Protein AF-A0A2E5HL66-F1 (afdb_monomer)

Foldseek 3Di:
DDFDQADLLQLLLLLLLLVQVVDVLSCVLCDVVPSQVLCCQAQVDGSVVSLVQQSNRTGPHNVVSLVVDDQPPPVSLVVQLVVPCPDPPHSLVSLLSSLSSCVNNVNLVSSVVSLVVSCVPPHQALSSLQSQLSSCSSVVNLVSSLVSLVSSLVHDDDDPVNVSSVSSNSSSD

Mean predicted aligned error: 6.33 Å

pLDDT: mean 82.35, std 14.13, range [46.78, 98.31]

Nearest PDB structures (foldseek):
  8ye5-assembly1_A  TM=8.217E-01  e=8.580E-03  Dehalobacter sp.
  8ye5-assembly1_B  TM=8.163E-01  e=1.044E-02  Dehalobacter sp.
  6i57-assembly1_A  TM=7.141E-01  e=6.433E-02  Homo sapiens
  6qdl-assembly1_A  TM=7.734E-01  e=3.256E-01  Caenorhabditis elegans
  3ieg-assembly2_B  TM=4.984E-01  e=1.280E-01  Mus musculus

Radius of gyration: 15.0 Å; Cα contacts (8 Å, |Δi|>4): 240; chains: 1; bounding box: 44×33×34 Å

Structure (mmCIF, N/CA/C/O backbone):
data_AF-A0A2E5HL66-F1
#
_entry.id   AF-A0A2E5HL66-F1
#
loop_
_atom_site.group_PDB
_atom_site.id
_atom_site.type_symbol
_atom_site.label_atom_id
_atom_site.label_alt_id
_atom_site.label_comp_id
_atom_site.label_asym_id
_atom_site.label_entity_id
_atom_site.label_seq_id
_atom_site.pdbx_PDB_ins_code
_atom_site.Cartn_x
_atom_site.Cartn_y
_atom_site.Cartn_z
_atom_site.occupancy
_atom_site.B_iso_or_equiv
_atom_site.auth_seq_id
_atom_site.auth_comp_id
_atom_site.auth_asym_id
_atom_site.auth_atom_id
_atom_site.pdbx_PDB_model_num
ATOM 1 N N . MET A 1 1 ? -27.077 -2.528 14.066 1.00 50.81 1 MET A N 1
ATOM 2 C CA . MET A 1 1 ? -25.629 -2.792 13.952 1.00 50.81 1 MET A CA 1
ATOM 3 C C . MET A 1 1 ? -25.050 -1.597 13.221 1.00 50.81 1 MET A C 1
ATOM 5 O O . MET A 1 1 ? -25.391 -1.421 12.056 1.00 50.81 1 MET A O 1
ATOM 9 N N . ASP A 1 2 ? -24.339 -0.716 13.926 1.00 55.78 2 ASP A N 1
ATOM 10 C CA . ASP A 1 2 ? -23.851 0.539 13.343 1.00 55.78 2 ASP A CA 1
ATOM 11 C C . ASP A 1 2 ? -22.871 0.258 12.206 1.00 55.78 2 ASP A C 1
ATOM 13 O O . ASP A 1 2 ? -21.962 -0.566 12.332 1.00 55.78 2 ASP A O 1
ATOM 17 N N . ARG A 1 3 ? -23.097 0.912 11.065 1.00 63.44 3 ARG A N 1
ATOM 18 C CA . ARG A 1 3 ? -22.192 0.852 9.919 1.00 63.44 3 ARG A CA 1
ATOM 19 C C . ARG A 1 3 ? -21.034 1.808 10.201 1.00 63.44 3 ARG A C 1
ATOM 21 O O . ARG A 1 3 ? -21.221 3.021 10.209 1.00 63.44 3 ARG A O 1
ATOM 28 N N . PHE A 1 4 ? -19.854 1.260 10.473 1.00 68.38 4 PHE A N 1
ATOM 29 C CA . PHE A 1 4 ? -18.635 2.037 10.689 1.00 68.38 4 PHE A CA 1
ATOM 30 C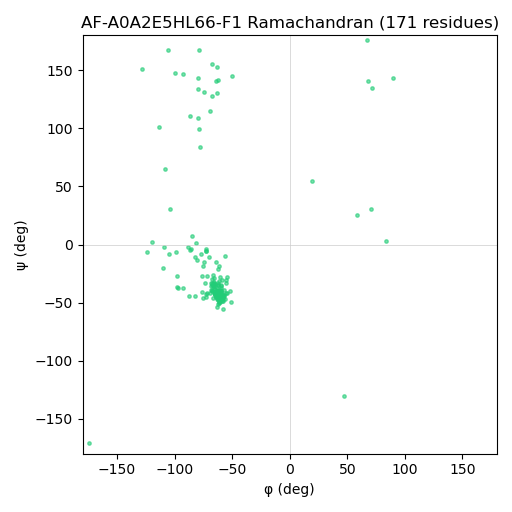 C . PHE A 1 4 ? -18.187 2.680 9.375 1.00 68.38 4 PHE A C 1
ATOM 32 O O . PHE A 1 4 ? -17.850 1.969 8.427 1.00 68.38 4 PHE A O 1
ATOM 39 N N . LYS A 1 5 ? -18.210 4.015 9.316 1.00 75.88 5 LYS A N 1
ATOM 40 C CA . LYS A 1 5 ? -17.732 4.768 8.154 1.00 75.88 5 LYS A CA 1
ATOM 41 C C . LYS A 1 5 ? -16.213 4.588 8.031 1.00 75.88 5 LYS A C 1
ATOM 43 O O . LYS A 1 5 ? -15.527 4.847 9.019 1.00 75.88 5 LYS A O 1
ATOM 48 N N . PRO A 1 6 ? -15.690 4.185 6.862 1.00 81.94 6 PRO A N 1
ATOM 49 C CA . PRO A 1 6 ? -14.262 3.958 6.695 1.00 81.94 6 PRO A CA 1
ATOM 50 C C . PRO A 1 6 ? -13.478 5.256 6.879 1.00 81.94 6 PRO A C 1
ATOM 52 O O . PRO A 1 6 ? -13.888 6.334 6.436 1.00 81.94 6 PRO A O 1
ATOM 55 N N . THR A 1 7 ? -12.327 5.145 7.530 1.00 88.38 7 THR A N 1
ATOM 56 C CA . THR A 1 7 ? -11.320 6.205 7.575 1.00 88.38 7 THR A CA 1
ATOM 57 C C . THR A 1 7 ? -10.510 6.229 6.277 1.00 88.38 7 THR A C 1
ATOM 59 O O . THR A 1 7 ? -10.535 5.280 5.493 1.00 88.38 7 THR A O 1
ATOM 62 N N . LEU A 1 8 ? -9.736 7.297 6.053 1.00 88.94 8 LEU A N 1
ATOM 63 C CA . LEU A 1 8 ? -8.808 7.349 4.918 1.00 88.94 8 LEU A CA 1
ATOM 64 C C . LEU A 1 8 ? -7.809 6.180 4.956 1.00 88.94 8 LEU A C 1
ATOM 66 O O . LEU A 1 8 ? -7.550 5.557 3.931 1.00 88.94 8 LEU A O 1
ATOM 70 N N . THR A 1 9 ? -7.331 5.834 6.154 1.00 91.19 9 THR A N 1
ATOM 71 C CA . THR A 1 9 ? -6.476 4.668 6.394 1.00 91.19 9 THR A CA 1
ATOM 72 C C . THR A 1 9 ? -7.131 3.373 5.924 1.00 91.19 9 THR A C 1
ATOM 74 O O . THR A 1 9 ? -6.477 2.572 5.261 1.00 91.19 9 THR A O 1
ATOM 77 N N . ASP A 1 10 ? -8.416 3.172 6.224 1.00 89.81 10 ASP A N 1
ATOM 78 C CA . ASP A 1 10 ? -9.154 1.966 5.834 1.00 89.81 10 ASP A CA 1
ATOM 79 C C . ASP A 1 10 ? -9.274 1.843 4.313 1.00 89.81 10 ASP A C 1
ATOM 81 O O . ASP A 1 10 ? -9.006 0.781 3.750 1.00 89.81 10 ASP A O 1
ATOM 85 N N . VAL A 1 11 ? -9.614 2.948 3.641 1.00 90.38 11 VAL A N 1
ATOM 86 C CA . VAL A 1 11 ? -9.715 2.994 2.175 1.00 90.38 11 VAL A CA 1
ATOM 87 C C . VAL A 1 11 ? -8.361 2.695 1.532 1.00 90.38 11 VAL A C 1
ATOM 89 O O . VAL A 1 11 ? -8.262 1.868 0.627 1.00 90.38 11 VAL A O 1
ATOM 92 N N . PHE A 1 12 ? -7.290 3.311 2.027 1.00 93.12 12 PHE A N 1
ATOM 93 C CA . PHE A 1 12 ? -5.948 3.105 1.488 1.00 93.12 12 PHE A CA 1
ATOM 94 C C . PHE A 1 12 ? -5.361 1.729 1.811 1.00 93.12 12 PHE A C 1
ATOM 96 O O . PHE A 1 12 ? -4.585 1.185 1.020 1.00 93.12 12 PHE A O 1
ATOM 103 N N . TYR A 1 13 ? -5.783 1.114 2.914 1.00 92.69 13 TYR A N 1
ATOM 104 C CA . TYR A 1 13 ? -5.483 -0.286 3.177 1.00 92.69 13 TYR A CA 1
ATOM 105 C C . TYR A 1 13 ? -6.186 -1.203 2.168 1.00 92.69 13 TYR A C 1
ATOM 107 O O . TYR A 1 13 ? -5.533 -2.058 1.575 1.00 92.69 13 TYR A O 1
ATOM 115 N N . ALA A 1 14 ? -7.475 -0.983 1.881 1.00 91.62 14 ALA A N 1
ATOM 116 C CA . ALA A 1 14 ? -8.200 -1.743 0.858 1.00 91.62 14 ALA A CA 1
ATOM 117 C C . ALA A 1 14 ? -7.552 -1.615 -0.536 1.00 91.62 14 ALA A C 1
ATOM 119 O O . ALA A 1 14 ? -7.367 -2.616 -1.230 1.00 91.62 14 ALA A O 1
ATOM 120 N N . LEU A 1 15 ? -7.134 -0.405 -0.920 1.00 92.62 15 LEU A N 1
ATOM 121 C CA . LEU A 1 15 ? -6.393 -0.164 -2.166 1.00 92.62 15 LEU A CA 1
ATOM 122 C C . LEU A 1 15 ? -5.038 -0.889 -2.188 1.00 92.62 15 LEU A C 1
ATOM 124 O O . LEU A 1 15 ? -4.630 -1.402 -3.228 1.00 92.62 15 LEU A O 1
ATOM 128 N N . THR A 1 16 ? -4.366 -1.000 -1.039 1.00 93.19 16 THR A N 1
ATOM 129 C CA . THR A 1 16 ? -3.128 -1.783 -0.913 1.00 93.19 16 THR A CA 1
ATOM 130 C C . THR A 1 16 ? -3.382 -3.274 -1.144 1.00 93.19 16 THR A C 1
ATOM 132 O O . THR A 1 16 ? -2.622 -3.906 -1.876 1.00 93.19 16 THR A O 1
ATOM 135 N N . LEU A 1 17 ? -4.467 -3.840 -0.596 1.00 91.12 17 LEU A N 1
ATOM 136 C CA . LEU A 1 17 ? -4.840 -5.240 -0.854 1.00 91.12 17 LEU A CA 1
ATOM 137 C C . LEU A 1 17 ? -5.068 -5.496 -2.351 1.00 91.12 17 LEU A C 1
ATOM 139 O O . LEU A 1 17 ? -4.605 -6.504 -2.886 1.00 91.12 17 LEU A O 1
ATOM 143 N N . GLN A 1 18 ? -5.740 -4.568 -3.038 1.00 90.62 18 GLN A N 1
ATOM 144 C CA . GLN A 1 18 ? -5.961 -4.654 -4.484 1.00 90.62 18 GLN A CA 1
ATOM 145 C C . GLN A 1 18 ? -4.654 -4.580 -5.273 1.00 90.62 18 GLN A C 1
ATOM 147 O O . GLN A 1 18 ? -4.464 -5.347 -6.215 1.00 90.62 18 GLN A O 1
ATOM 152 N N . GLU A 1 19 ? -3.749 -3.674 -4.897 1.00 92.12 19 GLU A N 1
ATOM 153 C CA . GLU A 1 19 ? -2.454 -3.533 -5.564 1.00 92.12 19 GLU A CA 1
ATOM 154 C C . GLU A 1 19 ? -1.606 -4.801 -5.416 1.00 92.12 19 GLU A C 1
ATOM 156 O O . GLU A 1 19 ? -0.994 -5.254 -6.382 1.00 92.12 19 GLU A O 1
ATOM 161 N N . ILE A 1 20 ? -1.621 -5.421 -4.236 1.00 89.19 20 ILE A N 1
ATOM 162 C CA . ILE A 1 20 ? -0.960 -6.706 -3.999 1.00 89.19 20 ILE A CA 1
ATOM 163 C C . ILE A 1 20 ? -1.580 -7.802 -4.874 1.00 89.19 20 ILE A C 1
ATOM 165 O O . ILE A 1 20 ? -0.855 -8.539 -5.542 1.00 89.19 20 ILE A O 1
ATOM 169 N N . ALA A 1 21 ? -2.911 -7.903 -4.914 1.00 87.75 21 ALA A N 1
ATOM 170 C CA . ALA A 1 21 ? -3.597 -8.924 -5.705 1.00 87.75 21 ALA A CA 1
ATOM 171 C C . ALA A 1 21 ? -3.430 -8.754 -7.219 1.00 87.75 21 ALA A C 1
ATOM 173 O O . ALA A 1 21 ? -3.478 -9.744 -7.949 1.00 87.75 21 ALA A O 1
ATOM 174 N N . ALA A 1 22 ? -3.195 -7.528 -7.691 1.00 87.19 22 ALA A N 1
ATOM 175 C CA . ALA A 1 22 ? -2.872 -7.240 -9.085 1.00 87.19 22 ALA A CA 1
ATOM 176 C C . ALA A 1 22 ? -1.448 -7.678 -9.482 1.00 87.19 22 ALA A C 1
ATOM 178 O O . ALA A 1 22 ? -1.080 -7.589 -10.654 1.00 87.19 22 ALA A O 1
ATOM 179 N N . GLN A 1 23 ? -0.634 -8.147 -8.530 1.00 83.44 23 GLN A N 1
ATOM 180 C CA . GLN A 1 23 ? 0.735 -8.594 -8.761 1.00 83.44 23 GLN A CA 1
ATOM 181 C C . GLN A 1 23 ? 0.850 -10.107 -8.511 1.00 83.44 23 GLN A C 1
ATOM 183 O O . GLN A 1 23 ? 1.004 -10.513 -7.359 1.00 83.44 23 GLN A O 1
ATOM 188 N N . PRO A 1 24 ? 0.873 -10.950 -9.566 1.00 71.88 24 PRO A N 1
ATOM 189 C CA . PRO A 1 24 ? 0.826 -12.412 -9.430 1.00 71.88 24 PRO A CA 1
ATOM 190 C C . PRO A 1 24 ? 1.864 -12.971 -8.449 1.00 71.88 24 PRO A C 1
ATOM 192 O O . PRO A 1 24 ? 1.516 -13.644 -7.488 1.00 71.88 24 PRO A O 1
ATOM 195 N N . GLY A 1 25 ? 3.127 -12.557 -8.593 1.00 74.62 25 GLY A N 1
ATOM 196 C CA . GLY A 1 25 ? 4.198 -13.009 -7.700 1.00 74.62 25 GLY A CA 1
ATOM 197 C C . GLY A 1 25 ? 4.174 -12.430 -6.279 1.00 74.62 25 GLY A C 1
ATOM 198 O O . GLY A 1 25 ? 5.049 -12.767 -5.505 1.00 74.62 25 GLY A O 1
ATOM 199 N N . LEU A 1 26 ? 3.272 -11.506 -5.930 1.00 77.00 26 LEU A N 1
ATOM 200 C CA . LEU A 1 26 ? 3.031 -11.123 -4.526 1.00 77.00 26 LEU A CA 1
ATOM 201 C C . LEU A 1 26 ? 1.834 -11.877 -3.946 1.00 77.00 26 LEU A C 1
ATOM 203 O O . LEU A 1 26 ? 1.848 -12.262 -2.781 1.00 77.00 26 LEU A O 1
ATOM 207 N N . ARG A 1 27 ? 0.807 -12.080 -4.772 1.0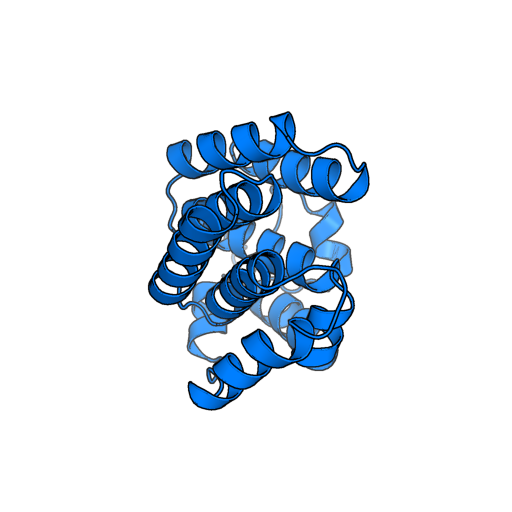0 74.75 27 ARG A N 1
ATOM 208 C CA . ARG A 1 27 ? -0.390 -12.840 -4.427 1.00 74.75 27 ARG A CA 1
ATOM 209 C C . ARG A 1 27 ? -0.057 -14.292 -4.065 1.00 74.75 27 ARG A C 1
ATOM 211 O O . ARG A 1 27 ? -0.543 -14.782 -3.053 1.00 74.75 27 ARG A O 1
ATOM 218 N N . GLU A 1 28 ? 0.813 -14.940 -4.838 1.00 71.19 28 GLU A N 1
ATOM 219 C CA . GLU A 1 28 ? 1.287 -16.305 -4.559 1.00 71.19 28 GLU A CA 1
ATOM 220 C C . GLU A 1 28 ? 2.067 -16.393 -3.237 1.00 71.19 28 GLU A C 1
ATOM 222 O O . GLU A 1 28 ? 1.824 -17.289 -2.434 1.00 71.19 28 GLU A O 1
ATOM 227 N N . GLU A 1 29 ? 2.950 -15.426 -2.983 1.00 70.56 29 GLU A N 1
ATOM 228 C CA . GLU A 1 29 ? 3.814 -15.370 -1.794 1.00 70.56 29 GLU A CA 1
ATOM 229 C C . GLU A 1 29 ? 3.044 -15.146 -0.493 1.00 70.56 29 GLU A C 1
ATOM 231 O O . GLU A 1 29 ? 3.361 -15.719 0.548 1.00 70.56 29 GLU A O 1
ATOM 236 N N . LEU A 1 30 ? 2.018 -14.297 -0.539 1.00 71.69 30 LEU A N 1
ATOM 237 C CA . LEU A 1 30 ? 1.141 -14.074 0.606 1.00 71.69 30 LEU A CA 1
ATOM 238 C C . LEU A 1 30 ? 0.085 -15.175 0.742 1.00 71.69 30 LEU A C 1
ATOM 240 O O . LEU A 1 30 ? -0.540 -15.270 1.792 1.00 71.69 30 LEU A O 1
ATOM 244 N N . GLY A 1 31 ? -0.091 -16.013 -0.283 1.00 62.12 31 GLY A N 1
ATOM 245 C CA . GLY A 1 31 ? -1.139 -17.016 -0.375 1.00 62.12 31 GLY A CA 1
ATOM 246 C C . GLY A 1 31 ? -2.522 -16.398 -0.606 1.00 62.12 31 GLY A C 1
ATOM 247 O O . GLY A 1 31 ? -2.947 -15.474 0.090 1.00 62.12 31 GLY A O 1
ATOM 248 N N . ASP A 1 32 ? -3.284 -16.975 -1.538 1.00 52.09 32 ASP A N 1
ATOM 249 C CA . ASP A 1 32 ? -4.663 -16.554 -1.846 1.00 52.09 32 ASP A CA 1
ATOM 250 C C . ASP A 1 32 ? -5.579 -16.530 -0.607 1.00 52.09 32 ASP A C 1
ATOM 252 O O . ASP A 1 32 ? -6.495 -15.717 -0.506 1.00 52.09 32 ASP A O 1
ATOM 256 N N . ASN A 1 33 ? -5.278 -17.367 0.388 1.00 51.91 33 ASN A N 1
ATOM 257 C CA . ASN A 1 33 ? -6.067 -17.504 1.610 1.00 51.91 33 ASN A CA 1
ATOM 258 C C . ASN A 1 33 ? -5.862 -16.373 2.636 1.00 51.91 33 ASN A C 1
ATOM 260 O O . ASN A 1 33 ? -6.613 -16.324 3.608 1.00 51.91 33 ASN A O 1
ATOM 264 N N . HIS A 1 34 ? -4.899 -15.459 2.445 1.00 74.12 34 HIS A N 1
ATOM 265 C CA . HIS A 1 34 ? -4.676 -14.338 3.367 1.00 74.12 34 HIS A CA 1
ATOM 266 C C . HIS A 1 34 ? -5.328 -13.026 2.914 1.00 74.12 34 HIS A C 1
ATOM 268 O O . HIS A 1 34 ? -5.839 -12.296 3.760 1.00 74.12 34 HIS A O 1
ATOM 274 N N . LEU A 1 35 ? -5.366 -12.712 1.614 1.00 83.81 35 LEU A N 1
ATOM 275 C CA . LEU A 1 35 ? -5.906 -11.424 1.150 1.00 83.81 35 LEU A CA 1
ATOM 276 C C . LEU A 1 35 ? -7.437 -11.379 1.212 1.00 83.81 35 LEU A C 1
ATOM 278 O O . LEU A 1 35 ? -7.991 -10.413 1.735 1.00 83.81 35 LEU A O 1
ATOM 282 N N . ASP A 1 36 ? -8.114 -12.432 0.743 1.00 85.69 36 ASP A N 1
ATOM 283 C CA . ASP A 1 36 ? -9.579 -12.524 0.812 1.00 85.69 36 ASP A CA 1
ATOM 284 C C . ASP A 1 36 ? -10.073 -12.673 2.261 1.00 85.69 36 ASP A C 1
ATOM 286 O O . ASP A 1 36 ? -11.092 -12.094 2.631 1.00 85.69 36 ASP A O 1
ATOM 290 N N . ASP A 1 37 ? -9.343 -13.393 3.126 1.00 87.25 37 ASP A N 1
ATOM 291 C CA . ASP A 1 37 ? -9.673 -13.465 4.559 1.00 87.25 37 ASP A CA 1
ATOM 292 C C . ASP A 1 37 ? -9.538 -12.102 5.243 1.00 87.25 37 ASP A C 1
ATOM 294 O O . ASP A 1 37 ? -10.440 -11.674 5.966 1.00 87.25 37 ASP A O 1
ATOM 298 N N . VAL A 1 38 ? -8.448 -11.379 4.974 1.00 88.69 38 VAL A N 1
ATOM 299 C CA . VAL A 1 38 ? -8.254 -10.027 5.506 1.00 88.69 38 VAL A CA 1
ATOM 300 C C . VAL A 1 38 ? -9.332 -9.081 4.989 1.00 88.69 38 VAL A C 1
ATOM 302 O O . VAL A 1 38 ? -9.906 -8.347 5.793 1.00 88.69 38 VAL A O 1
ATOM 305 N N . ALA A 1 39 ? -9.671 -9.126 3.697 1.00 89.06 39 ALA A N 1
ATOM 306 C CA . ALA A 1 39 ? -10.749 -8.321 3.128 1.00 89.06 39 ALA A CA 1
ATOM 307 C C . ALA A 1 39 ? -12.096 -8.617 3.813 1.00 89.06 39 ALA A C 1
ATOM 309 O O . ALA A 1 39 ? -12.758 -7.697 4.308 1.00 89.06 39 ALA A O 1
ATOM 310 N N . ARG A 1 40 ? -12.454 -9.900 3.966 1.00 89.50 40 ARG A N 1
ATOM 311 C CA . ARG A 1 40 ? -13.683 -10.324 4.654 1.00 89.50 40 ARG A CA 1
ATOM 312 C C . ARG A 1 40 ? -13.710 -9.898 6.115 1.00 89.50 40 ARG A C 1
ATOM 314 O O . ARG A 1 40 ? -14.740 -9.450 6.613 1.00 89.50 40 ARG A O 1
ATOM 321 N N . ARG A 1 41 ? -12.597 -10.015 6.834 1.00 89.12 41 ARG A N 1
ATOM 322 C CA . ARG A 1 41 ? -12.541 -9.643 8.253 1.00 89.12 41 ARG A CA 1
ATOM 323 C C . ARG A 1 41 ? -12.577 -8.129 8.434 1.00 89.12 41 ARG A C 1
ATOM 325 O O . ARG A 1 41 ? -13.319 -7.643 9.285 1.00 89.12 41 ARG A O 1
ATOM 332 N N . ALA A 1 42 ? -11.800 -7.386 7.649 1.00 86.62 42 ALA A N 1
ATOM 333 C CA . ALA A 1 42 ? -11.648 -5.939 7.809 1.00 86.62 42 ALA A CA 1
ATOM 334 C C . ALA A 1 42 ? -12.860 -5.181 7.273 1.00 86.62 42 ALA A C 1
ATOM 336 O O . ALA A 1 42 ? -13.340 -4.243 7.915 1.00 86.62 42 ALA A O 1
ATOM 337 N N . PHE A 1 43 ? -13.385 -5.628 6.134 1.00 87.44 43 PHE A N 1
ATOM 338 C CA . PHE A 1 43 ? -14.377 -4.908 5.345 1.00 87.44 43 PHE A CA 1
ATOM 339 C C . PHE A 1 43 ? -15.657 -5.709 5.096 1.00 87.44 43 PHE A C 1
ATOM 341 O O . PHE A 1 43 ? -16.615 -5.158 4.587 1.00 87.44 43 PHE A O 1
ATOM 348 N N . ARG A 1 44 ? -15.742 -6.991 5.472 1.00 87.50 44 ARG A N 1
ATOM 349 C CA . ARG A 1 44 ? -16.920 -7.843 5.182 1.00 87.50 44 ARG A CA 1
ATOM 350 C C . ARG A 1 44 ? -17.247 -7.968 3.693 1.00 87.50 44 ARG A C 1
ATOM 352 O O . ARG A 1 44 ? -18.389 -8.252 3.345 1.00 87.50 44 ARG A O 1
ATOM 359 N N . TYR A 1 45 ? -16.230 -7.795 2.861 1.00 86.31 45 TYR A N 1
ATOM 360 C CA . TYR A 1 45 ? -16.289 -7.942 1.416 1.00 86.31 45 TYR A CA 1
ATOM 361 C C . TYR A 1 45 ? -15.173 -8.871 0.962 1.00 86.31 45 TYR A C 1
ATOM 363 O O . TYR A 1 45 ? -14.111 -8.934 1.583 1.00 86.31 45 TYR A O 1
ATOM 371 N N . GLU A 1 46 ? -15.407 -9.565 -0.137 1.00 87.88 46 GLU A N 1
ATOM 372 C CA . GLU A 1 46 ? -14.360 -10.236 -0.891 1.00 87.88 46 GLU A CA 1
ATOM 373 C C . GLU A 1 46 ? -13.433 -9.208 -1.544 1.00 87.88 46 GLU A C 1
ATOM 375 O O . GLU A 1 46 ? -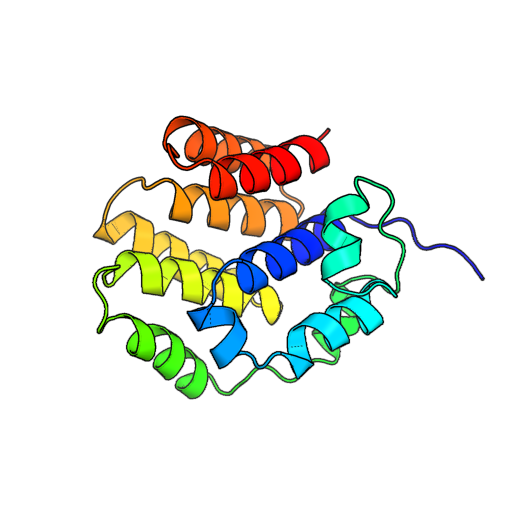13.829 -8.078 -1.853 1.00 87.88 46 GLU A O 1
ATOM 380 N N . LEU A 1 47 ? -12.189 -9.596 -1.826 1.00 85.75 47 LEU A N 1
ATOM 381 C CA . LEU A 1 47 ? -11.220 -8.671 -2.412 1.00 85.75 47 LEU A CA 1
ATOM 382 C C . LEU A 1 47 ? -11.678 -8.124 -3.768 1.00 85.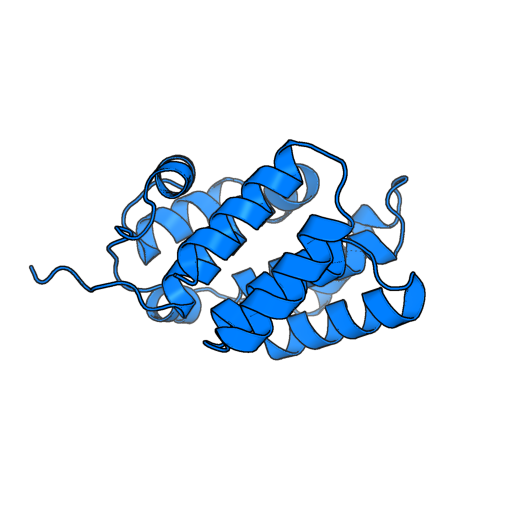75 47 LEU A C 1
ATOM 384 O O . LEU A 1 47 ? -11.474 -6.947 -4.064 1.00 85.75 47 LEU A O 1
ATOM 388 N N . HIS A 1 48 ? -12.329 -8.962 -4.580 1.00 83.81 48 HIS A N 1
ATOM 389 C CA . HIS A 1 48 ? -12.850 -8.551 -5.882 1.00 83.81 48 HIS A CA 1
ATOM 390 C C . HIS A 1 48 ? -13.977 -7.513 -5.765 1.00 83.81 48 HIS A C 1
ATOM 392 O O . HIS A 1 48 ? -14.106 -6.665 -6.649 1.00 83.81 48 HIS A O 1
ATOM 398 N N . GLU A 1 49 ? -14.746 -7.523 -4.672 1.00 83.62 49 GLU A N 1
ATOM 399 C CA . GLU A 1 49 ? -15.821 -6.560 -4.412 1.00 83.62 49 GLU A CA 1
ATOM 400 C C . GLU A 1 49 ? -15.260 -5.188 -4.023 1.00 83.62 49 GLU A C 1
ATOM 402 O O . GLU A 1 49 ? -15.806 -4.167 -4.440 1.00 83.62 49 GLU A O 1
ATOM 407 N N . LEU A 1 50 ? -14.115 -5.140 -3.325 1.00 81.31 50 LEU A N 1
ATOM 408 C CA . LEU A 1 50 ? -13.441 -3.881 -2.968 1.00 81.31 50 LEU A CA 1
ATOM 409 C C . LEU A 1 50 ? -13.144 -3.011 -4.197 1.00 81.31 50 LEU A C 1
ATOM 411 O O . LEU A 1 50 ? -13.142 -1.785 -4.096 1.00 81.31 50 LEU A O 1
ATOM 415 N N . SER A 1 51 ? -12.912 -3.625 -5.361 1.00 69.44 51 SER A N 1
ATOM 416 C CA . SER A 1 51 ? -12.618 -2.935 -6.628 1.00 69.44 51 SER A CA 1
ATOM 417 C C . SER A 1 51 ? -13.742 -2.000 -7.083 1.00 69.44 51 SER A C 1
ATOM 419 O O . SER A 1 51 ? -13.488 -1.026 -7.792 1.00 69.44 51 SER A O 1
ATOM 421 N N . TYR A 1 52 ? -14.977 -2.312 -6.688 1.00 67.12 52 TYR A N 1
ATOM 422 C CA . TYR A 1 52 ? -16.195 -1.642 -7.140 1.00 67.12 52 TYR A CA 1
ATOM 423 C C . TYR A 1 52 ? -16.791 -0.705 -6.086 1.00 67.12 52 TYR A C 1
ATOM 425 O O . TYR A 1 52 ? -17.728 0.030 -6.387 1.00 67.12 52 TYR A O 1
ATOM 433 N N . LEU A 1 53 ? -16.262 -0.722 -4.860 1.00 61.97 53 LEU A N 1
ATOM 434 C CA . LEU A 1 53 ? -16.943 -0.148 -3.699 1.00 61.97 53 LEU A CA 1
ATOM 435 C C . LEU A 1 53 ? -16.721 1.355 -3.470 1.00 61.97 53 LEU A C 1
ATOM 437 O O . LEU A 1 53 ? -17.375 1.911 -2.594 1.00 61.97 53 LEU A O 1
ATOM 441 N N . GLY A 1 54 ? -15.887 2.041 -4.260 1.00 62.34 54 GLY A N 1
ATOM 442 C CA . GLY A 1 54 ? -15.720 3.503 -4.164 1.00 62.34 54 GLY A CA 1
ATOM 443 C C . GLY A 1 54 ? -15.528 3.999 -2.717 1.00 62.34 54 GLY A C 1
ATOM 444 O O . GLY A 1 54 ? -14.728 3.437 -1.974 1.00 62.34 54 GLY A O 1
ATOM 445 N N . ASP A 1 55 ? -16.298 5.014 -2.307 1.00 56.69 55 ASP A N 1
ATOM 446 C CA . ASP A 1 55 ? -16.294 5.579 -0.942 1.00 56.69 55 ASP A CA 1
ATOM 447 C C . ASP A 1 55 ? -17.134 4.767 0.079 1.00 56.69 55 ASP A C 1
ATOM 449 O O . ASP A 1 55 ? -17.249 5.151 1.245 1.00 56.69 55 ASP A O 1
ATOM 453 N N . GLU A 1 56 ? -17.747 3.649 -0.329 1.00 63.81 56 GLU A N 1
ATOM 454 C CA . GLU A 1 56 ? -18.754 2.900 0.443 1.00 63.81 56 GLU A CA 1
ATOM 455 C C . GLU A 1 56 ? -18.220 1.601 1.080 1.00 63.81 56 GLU A C 1
ATOM 457 O O . GLU A 1 56 ? -18.952 0.628 1.284 1.00 63.81 56 GLU A O 1
ATOM 462 N N . VAL A 1 57 ? -16.936 1.566 1.435 1.00 66.94 57 VAL A N 1
ATOM 463 C CA . VAL A 1 57 ? -16.333 0.409 2.115 1.00 66.94 57 VAL A CA 1
ATOM 464 C C . VAL A 1 57 ? -16.691 0.417 3.608 1.00 66.94 57 VAL A C 1
ATOM 466 O O . VAL A 1 57 ? -16.074 1.107 4.405 1.00 66.94 57 VAL A O 1
ATOM 469 N N . TRP A 1 58 ? -17.682 -0.363 4.030 1.00 69.44 58 TRP A N 1
ATOM 470 C CA . TRP A 1 58 ? -18.069 -0.500 5.448 1.00 69.44 58 TRP A CA 1
ATOM 471 C C . TRP A 1 58 ? -17.347 -1.679 6.106 1.00 69.44 58 TRP A C 1
ATOM 473 O O . TRP A 1 58 ? -17.143 -2.681 5.444 1.00 69.44 58 TRP A O 1
ATOM 483 N N . GLY A 1 59 ? -17.001 -1.635 7.398 1.00 73.88 59 GLY A N 1
ATOM 484 C CA . GLY A 1 59 ? -16.252 -2.753 7.995 1.00 73.88 59 GLY A CA 1
ATOM 485 C C . GLY A 1 59 ? -16.013 -2.692 9.500 1.00 73.88 59 GLY A C 1
ATOM 486 O O . GLY A 1 59 ? -16.573 -1.853 10.192 1.00 73.88 59 GLY A O 1
ATOM 487 N N . LEU A 1 60 ? -15.179 -3.601 10.014 1.00 69.44 60 LEU A N 1
ATOM 488 C CA . LEU A 1 60 ? -14.598 -3.486 11.361 1.00 69.44 60 LEU A CA 1
ATOM 489 C C . LEU A 1 60 ? -13.484 -2.422 11.413 1.00 69.44 60 LEU A C 1
ATOM 491 O O . LEU A 1 60 ? -13.091 -2.010 12.503 1.00 69.44 60 LEU A O 1
ATOM 495 N N . GLY A 1 61 ? -12.992 -1.997 10.244 1.00 79.19 61 GLY A N 1
ATOM 496 C CA . GLY A 1 61 ? -11.813 -1.151 10.092 1.00 79.19 61 GLY A CA 1
ATOM 497 C C . GLY A 1 61 ? -10.542 -1.994 9.967 1.00 79.19 61 GLY A C 1
ATOM 498 O O . GLY A 1 61 ? -10.391 -3.036 10.612 1.00 79.19 61 GLY A O 1
ATOM 499 N N . ALA A 1 62 ? -9.615 -1.541 9.128 1.00 80.25 62 ALA A N 1
ATOM 500 C CA . ALA A 1 62 ? -8.357 -2.213 8.832 1.00 80.25 62 ALA A CA 1
ATOM 501 C C . ALA A 1 62 ? -7.501 -2.389 10.092 1.00 80.25 62 ALA A C 1
ATOM 503 O O . ALA A 1 62 ? -7.004 -3.483 10.350 1.00 80.25 62 ALA A O 1
ATOM 504 N N . GLN A 1 63 ? -7.387 -1.351 10.928 1.00 82.62 63 GLN A N 1
ATOM 505 C CA . GLN A 1 63 ? -6.519 -1.387 12.113 1.00 82.62 63 GLN A CA 1
ATOM 506 C C . GLN A 1 63 ? -6.883 -2.502 13.100 1.00 82.62 63 GLN A C 1
ATOM 508 O O . GLN A 1 63 ? -5.996 -3.170 13.632 1.00 82.62 63 GLN A O 1
ATOM 513 N N . GLY A 1 64 ? -8.181 -2.738 13.319 1.00 81.88 64 GLY A N 1
ATOM 514 C CA . GLY A 1 64 ? -8.648 -3.775 14.239 1.00 81.88 64 GLY A CA 1
ATOM 515 C C . GLY A 1 64 ? -8.302 -5.189 13.772 1.00 81.88 64 GLY A C 1
ATOM 516 O O . GLY A 1 64 ? -8.051 -6.062 14.602 1.00 81.88 64 GLY A O 1
ATOM 517 N N . VAL A 1 65 ? -8.260 -5.413 12.456 1.00 84.44 65 VAL A N 1
ATOM 518 C CA . VAL A 1 65 ? -7.880 -6.702 11.864 1.00 84.44 65 VAL A CA 1
ATOM 519 C C . VAL A 1 65 ? -6.371 -6.858 11.796 1.00 84.44 65 VAL A C 1
ATOM 521 O O . VAL A 1 65 ? -5.873 -7.899 12.210 1.00 84.44 65 VAL A O 1
ATOM 524 N N . ILE A 1 66 ? -5.646 -5.822 11.370 1.00 81.31 66 ILE A N 1
ATOM 525 C CA . ILE A 1 66 ? -4.178 -5.807 11.332 1.00 81.31 66 ILE A CA 1
ATOM 526 C C . ILE A 1 66 ? -3.589 -6.133 12.709 1.00 81.31 66 ILE A C 1
ATOM 528 O O . ILE A 1 66 ? -2.672 -6.939 12.800 1.00 81.31 66 ILE A O 1
ATOM 532 N N . ALA A 1 67 ? -4.152 -5.594 13.795 1.00 81.38 67 ALA A N 1
ATOM 533 C CA . ALA A 1 67 ? -3.693 -5.892 15.156 1.00 81.38 67 ALA A CA 1
ATOM 534 C C . ALA A 1 67 ? -3.822 -7.378 15.559 1.00 81.38 67 ALA A C 1
ATOM 536 O O . ALA A 1 67 ? -3.203 -7.812 16.528 1.00 81.38 67 ALA A O 1
ATOM 537 N N . GLN A 1 68 ? -4.639 -8.154 14.841 1.00 81.00 68 GLN A N 1
ATOM 538 C CA . GLN A 1 68 ? -4.831 -9.593 15.048 1.00 81.00 68 GLN A CA 1
ATOM 539 C C . GLN A 1 68 ? -4.015 -10.442 14.067 1.00 81.00 68 GLN A C 1
ATOM 541 O O . GLN A 1 68 ? -4.029 -11.671 14.162 1.00 81.00 68 GLN A O 1
ATOM 546 N N . LEU A 1 69 ? -3.362 -9.812 13.092 1.00 79.12 69 LEU A N 1
ATOM 547 C CA . LEU A 1 69 ? -2.467 -10.479 12.165 1.00 79.12 69 LEU A CA 1
ATOM 548 C C . LEU A 1 69 ? -1.115 -10.704 12.851 1.00 79.12 69 LEU A C 1
ATOM 550 O O . LEU A 1 69 ? -0.572 -9.806 13.490 1.00 79.12 69 LEU A O 1
ATOM 554 N N . ALA A 1 70 ? -0.568 -11.912 12.724 1.00 69.75 70 ALA A N 1
ATOM 555 C CA . ALA A 1 70 ? 0.794 -12.196 13.157 1.00 69.75 70 ALA A CA 1
ATOM 556 C C . ALA A 1 70 ? 1.747 -11.836 12.008 1.00 69.75 70 ALA A C 1
ATOM 558 O O . ALA A 1 70 ? 1.712 -12.533 10.990 1.00 69.75 70 ALA A O 1
ATOM 559 N N . PRO A 1 71 ? 2.572 -10.778 12.125 1.00 66.56 71 PRO A N 1
ATOM 560 C CA . PRO A 1 71 ? 3.531 -10.464 11.081 1.00 66.56 71 PRO A CA 1
ATOM 561 C C . PRO A 1 71 ? 4.525 -11.625 10.941 1.00 66.56 71 PRO A C 1
ATOM 563 O O . PRO A 1 71 ? 4.922 -12.229 11.946 1.00 66.56 71 PRO A O 1
ATOM 566 N N . PRO A 1 72 ? 4.938 -11.968 9.713 1.00 65.50 72 PRO A N 1
ATOM 567 C CA . PRO A 1 72 ? 5.939 -12.991 9.499 1.00 65.50 72 PRO A CA 1
ATOM 568 C C . PRO A 1 72 ? 7.269 -12.549 10.132 1.00 65.50 72 PRO A C 1
ATOM 570 O O . PRO A 1 72 ? 7.538 -11.347 10.233 1.00 65.50 72 PRO A O 1
ATOM 573 N N . PRO A 1 73 ? 8.125 -13.499 10.547 1.00 65.56 73 PRO A N 1
ATOM 574 C CA . PRO A 1 73 ? 9.463 -13.187 11.033 1.00 65.56 73 PRO A CA 1
ATOM 575 C C . PRO A 1 73 ? 10.214 -12.274 10.056 1.00 65.56 73 PRO A C 1
ATOM 577 O O . PRO A 1 73 ? 10.079 -12.410 8.839 1.00 65.56 73 PRO A O 1
ATOM 580 N N . GLU A 1 74 ? 11.048 -11.368 10.572 1.00 62.72 74 GLU A N 1
ATOM 581 C CA . GLU A 1 74 ? 11.773 -10.393 9.742 1.00 62.72 74 GLU A CA 1
ATOM 582 C C . GLU A 1 74 ? 12.605 -11.054 8.627 1.00 62.72 74 GLU A C 1
ATOM 584 O O . GLU A 1 74 ? 12.713 -10.517 7.520 1.00 62.72 74 GLU A O 1
ATOM 589 N N . ASP A 1 75 ? 13.140 -12.244 8.896 1.00 60.91 75 ASP A N 1
ATOM 590 C CA . ASP A 1 75 ? 13.907 -13.025 7.929 1.00 60.91 75 ASP A CA 1
ATOM 591 C C . ASP A 1 75 ? 13.039 -13.559 6.778 1.00 60.91 75 ASP A C 1
ATOM 593 O O . ASP A 1 75 ? 13.482 -13.559 5.632 1.00 60.91 75 ASP A O 1
ATOM 597 N N . SER A 1 76 ? 11.769 -13.891 7.026 1.00 58.81 76 SER A N 1
ATOM 598 C CA . SER A 1 76 ? 10.830 -14.329 5.984 1.00 58.81 76 SER A CA 1
ATOM 599 C C . SER A 1 76 ? 10.513 -13.209 4.982 1.00 58.81 76 SER A C 1
ATOM 601 O O . SER A 1 76 ? 10.369 -13.462 3.790 1.00 58.81 76 SER A O 1
ATOM 603 N N . LEU A 1 77 ? 10.482 -11.946 5.425 1.00 56.66 77 LEU A N 1
ATOM 604 C CA . LEU A 1 77 ? 10.296 -10.785 4.539 1.00 56.66 77 LEU A CA 1
ATOM 605 C C . LEU A 1 77 ? 11.575 -10.429 3.752 1.00 56.66 77 LEU A C 1
ATOM 607 O O . LEU A 1 77 ? 11.506 -9.881 2.643 1.00 56.66 77 LEU A O 1
ATOM 611 N N . ARG A 1 78 ? 12.760 -10.756 4.293 1.00 54.47 78 ARG A N 1
ATOM 612 C CA . ARG A 1 78 ? 14.026 -10.704 3.537 1.00 54.47 78 ARG A CA 1
ATOM 613 C C . ARG A 1 78 ? 14.049 -11.732 2.408 1.00 54.47 78 ARG A C 1
ATOM 615 O O . ARG A 1 78 ? 14.578 -11.430 1.341 1.00 54.47 78 ARG A O 1
ATOM 622 N N . GLU A 1 79 ? 13.450 -12.899 2.614 1.00 54.03 79 GLU A N 1
ATOM 623 C CA . GLU A 1 79 ? 13.221 -13.886 1.558 1.00 54.03 79 GLU A CA 1
ATOM 624 C C . GLU A 1 79 ? 12.337 -13.295 0.441 1.00 54.03 79 GLU A C 1
ATOM 626 O O . GLU A 1 79 ? 12.756 -13.280 -0.712 1.00 54.03 79 GLU A O 1
ATOM 631 N N . LEU A 1 80 ? 11.199 -12.663 0.765 1.00 55.19 80 LEU A N 1
ATOM 632 C CA . LEU A 1 80 ? 10.293 -12.044 -0.229 1.00 55.19 80 LEU A CA 1
ATOM 633 C C . LEU A 1 80 ? 10.951 -10.945 -1.081 1.00 55.19 80 LEU A C 1
ATOM 635 O O . LEU A 1 80 ? 10.664 -10.789 -2.268 1.00 55.19 80 LEU A O 1
ATOM 639 N N . SER A 1 81 ? 11.869 -10.182 -0.485 1.00 50.66 81 SER A N 1
ATOM 640 C CA . SER A 1 81 ? 12.658 -9.170 -1.202 1.00 50.66 81 SER A CA 1
ATOM 641 C C . SER A 1 81 ? 13.775 -9.773 -2.068 1.00 50.66 81 SER A C 1
ATOM 643 O O . SER A 1 81 ? 14.243 -9.115 -2.998 1.00 50.66 81 SER A O 1
ATOM 645 N N . ARG A 1 82 ? 14.170 -11.029 -1.824 1.00 52.78 82 ARG A N 1
ATOM 646 C CA . ARG A 1 82 ? 15.147 -11.786 -2.627 1.00 52.78 82 ARG A CA 1
ATOM 647 C C . ARG A 1 82 ? 14.497 -12.621 -3.726 1.00 52.78 82 ARG A C 1
ATOM 649 O O . ARG A 1 82 ? 15.048 -12.674 -4.824 1.00 52.78 82 ARG A O 1
ATOM 656 N N . ILE A 1 83 ? 13.332 -13.218 -3.471 1.00 50.09 83 ILE A N 1
ATOM 657 C CA . ILE A 1 83 ? 12.690 -14.192 -4.370 1.00 50.09 83 ILE A CA 1
ATOM 658 C C . ILE A 1 83 ? 12.326 -13.576 -5.739 1.00 50.09 83 ILE A C 1
ATOM 660 O O . ILE A 1 83 ? 12.299 -14.279 -6.745 1.00 50.09 83 ILE A O 1
ATOM 664 N N . ARG A 1 84 ? 12.200 -12.243 -5.848 1.00 50.22 84 ARG A N 1
ATOM 665 C CA . ARG A 1 84 ? 11.903 -11.554 -7.122 1.00 50.22 84 ARG A CA 1
ATOM 666 C C . ARG A 1 84 ? 13.052 -10.747 -7.736 1.00 50.22 84 ARG A C 1
ATOM 668 O O . ARG A 1 84 ? 12.904 -10.237 -8.844 1.00 50.22 84 ARG A O 1
ATOM 675 N N . ALA A 1 85 ? 14.209 -10.677 -7.073 1.00 48.47 85 ALA A N 1
ATOM 676 C CA . ALA A 1 85 ? 15.423 -10.090 -7.652 1.00 48.47 85 ALA A CA 1
ATOM 677 C C . ALA A 1 85 ? 16.020 -10.955 -8.787 1.00 48.47 85 ALA A C 1
ATOM 679 O O . ALA A 1 85 ? 16.902 -10.495 -9.505 1.00 48.47 85 ALA A O 1
ATOM 680 N N . ALA A 1 86 ? 15.525 -12.188 -8.961 1.00 46.78 86 ALA A N 1
ATOM 681 C CA . ALA A 1 86 ? 15.937 -13.127 -10.005 1.00 46.78 86 ALA A CA 1
ATOM 682 C C . ALA A 1 86 ? 15.184 -12.969 -11.349 1.00 46.78 86 ALA A C 1
ATOM 684 O O . ALA A 1 86 ? 15.519 -13.652 -12.314 1.00 46.78 86 ALA A O 1
ATOM 685 N N . GLY A 1 87 ? 14.176 -12.088 -11.429 1.00 51.28 87 GLY A N 1
ATOM 686 C CA . GLY A 1 87 ? 13.4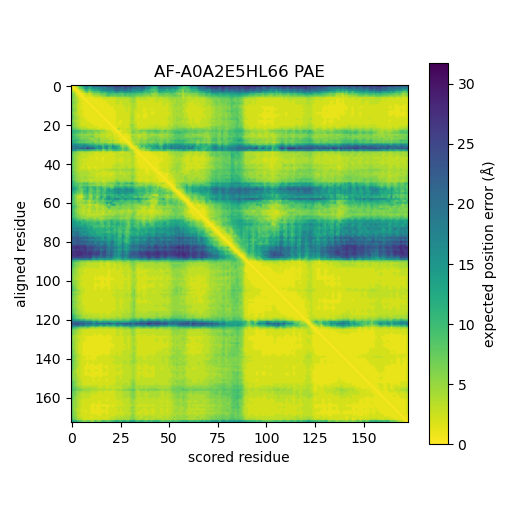27 -11.785 -12.657 1.00 51.28 87 GLY A CA 1
ATOM 687 C C . GLY A 1 87 ? 13.784 -10.421 -13.261 1.00 51.28 87 GLY A C 1
ATOM 688 O O . GLY A 1 87 ? 14.395 -9.580 -12.603 1.00 51.28 87 GLY A O 1
ATOM 689 N N . ALA A 1 88 ? 13.351 -10.178 -14.503 1.00 48.75 88 ALA A N 1
ATOM 690 C CA . ALA A 1 88 ? 13.661 -8.982 -15.303 1.00 48.75 88 ALA A CA 1
ATOM 691 C C . ALA A 1 88 ? 13.289 -7.617 -14.662 1.00 48.75 88 ALA A C 1
ATOM 693 O O . ALA A 1 88 ? 13.724 -6.581 -15.156 1.00 48.75 88 ALA A O 1
ATOM 694 N N . ASP A 1 89 ? 12.541 -7.604 -13.552 1.00 57.66 89 ASP A N 1
ATOM 695 C CA . ASP A 1 89 ? 12.057 -6.393 -12.870 1.00 57.66 89 ASP A CA 1
ATOM 696 C C . ASP A 1 89 ? 13.083 -5.734 -11.916 1.00 57.66 89 ASP A C 1
ATOM 698 O O . ASP A 1 89 ? 12.866 -4.617 -11.436 1.00 57.66 89 ASP A O 1
ATOM 702 N N . GLY A 1 90 ? 14.205 -6.404 -11.624 1.00 74.06 90 GLY A N 1
ATOM 703 C CA . GLY A 1 90 ? 15.332 -5.848 -10.867 1.00 74.06 90 GLY A CA 1
ATOM 704 C C . GLY A 1 90 ? 15.076 -5.525 -9.380 1.00 74.06 90 GLY A C 1
ATOM 705 O O . GLY A 1 90 ? 13.975 -5.631 -8.837 1.00 74.06 90 GLY A O 1
ATOM 706 N N . TYR A 1 91 ? 16.143 -5.102 -8.694 1.00 77.75 91 TYR A N 1
ATOM 707 C CA . TYR A 1 91 ? 16.164 -4.768 -7.259 1.00 77.75 91 TYR A CA 1
ATOM 708 C C . TYR A 1 91 ? 15.170 -3.652 -6.866 1.00 77.75 91 TYR A C 1
ATOM 710 O O . TYR A 1 91 ? 14.613 -3.664 -5.770 1.00 77.75 91 TYR A O 1
ATOM 718 N N . TYR A 1 92 ? 14.881 -2.721 -7.781 1.00 83.88 92 TYR A N 1
ATOM 719 C CA . TYR A 1 92 ? 13.912 -1.637 -7.587 1.00 83.88 92 TYR A CA 1
ATOM 720 C C . TYR A 1 92 ? 12.482 -2.140 -7.351 1.00 83.88 92 TYR A C 1
ATOM 722 O O . TYR A 1 92 ? 11.837 -1.756 -6.371 1.00 83.88 92 TYR A O 1
ATOM 730 N N . ALA A 1 93 ? 11.984 -3.018 -8.225 1.00 82.62 93 ALA A N 1
ATOM 731 C CA . ALA A 1 93 ? 10.625 -3.528 -8.110 1.00 82.62 93 ALA A CA 1
ATOM 732 C C . ALA A 1 93 ? 10.471 -4.417 -6.871 1.00 82.62 93 ALA A C 1
ATOM 734 O O . ALA A 1 93 ? 9.423 -4.404 -6.230 1.00 82.62 93 ALA A O 1
ATOM 735 N N . ALA A 1 94 ? 11.525 -5.151 -6.497 1.00 81.44 94 ALA A N 1
ATOM 736 C CA . ALA A 1 94 ? 11.553 -5.925 -5.260 1.00 81.44 94 ALA A CA 1
ATOM 737 C C . ALA A 1 94 ? 11.396 -5.035 -4.014 1.00 81.44 94 ALA A C 1
ATOM 739 O O . ALA A 1 94 ? 10.620 -5.368 -3.118 1.00 81.44 94 ALA A O 1
ATOM 740 N N . LEU A 1 95 ? 12.056 -3.872 -3.973 1.00 86.12 95 LEU A N 1
ATOM 741 C CA . LEU A 1 95 ? 11.900 -2.911 -2.877 1.00 86.12 95 LEU A CA 1
ATOM 742 C C . LEU A 1 95 ? 10.482 -2.321 -2.818 1.00 86.12 95 LEU A C 1
ATOM 744 O O . LEU A 1 95 ? 9.895 -2.271 -1.739 1.00 86.12 95 LEU A O 1
ATOM 748 N N . CYS A 1 96 ? 9.897 -1.944 -3.960 1.00 89.44 96 CYS A N 1
ATOM 749 C CA . CYS A 1 96 ? 8.521 -1.428 -4.008 1.00 89.44 96 CYS A CA 1
ATOM 750 C C . CYS A 1 96 ? 7.502 -2.482 -3.540 1.00 89.44 96 CYS A C 1
ATOM 752 O O . CYS A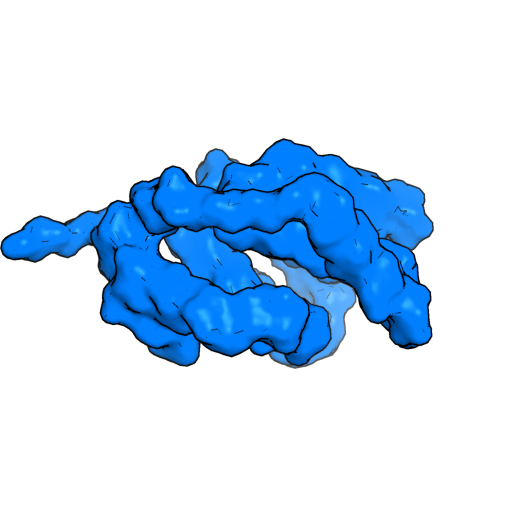 1 96 ? 6.618 -2.196 -2.737 1.00 89.44 96 CYS A O 1
ATOM 754 N N . ARG A 1 97 ? 7.672 -3.734 -3.971 1.00 88.31 97 ARG A N 1
ATOM 755 C CA . ARG A 1 97 ? 6.842 -4.871 -3.543 1.00 88.31 97 ARG A CA 1
ATOM 756 C C . ARG A 1 97 ? 6.981 -5.173 -2.058 1.00 88.31 97 ARG A C 1
ATOM 758 O O . ARG A 1 97 ? 5.981 -5.386 -1.382 1.00 88.31 97 ARG A O 1
ATOM 765 N N . SER A 1 98 ? 8.206 -5.130 -1.536 1.00 86.31 98 SER A N 1
ATOM 766 C CA . SER A 1 98 ? 8.461 -5.277 -0.102 1.00 86.31 98 SER A CA 1
ATOM 767 C C . SER A 1 98 ? 7.747 -4.194 0.711 1.00 86.31 98 SER A C 1
ATOM 769 O O . SER A 1 98 ? 7.236 -4.492 1.789 1.00 86.31 98 SER A O 1
ATOM 771 N N . ALA A 1 99 ? 7.646 -2.966 0.195 1.00 91.12 99 ALA A N 1
ATOM 772 C CA . ALA A 1 99 ? 6.890 -1.908 0.856 1.00 91.12 99 ALA A CA 1
ATOM 773 C C . ALA A 1 99 ? 5.393 -2.235 0.971 1.00 91.12 99 ALA A C 1
ATOM 775 O O . ALA A 1 99 ? 4.825 -2.070 2.047 1.00 91.12 99 ALA A O 1
ATOM 776 N N . LEU A 1 100 ? 4.774 -2.759 -0.093 1.00 91.38 100 LEU A N 1
ATOM 777 C CA . LEU A 1 100 ? 3.368 -3.185 -0.069 1.00 91.38 100 LEU A CA 1
ATOM 778 C C . LEU A 1 100 ? 3.125 -4.300 0.956 1.00 91.38 100 LEU A C 1
ATOM 780 O O . LEU A 1 100 ? 2.141 -4.259 1.687 1.00 91.38 100 LEU A O 1
ATOM 784 N N . VAL A 1 101 ? 4.047 -5.261 1.064 1.00 88.38 101 VAL A N 1
ATOM 785 C CA . VAL A 1 101 ? 3.960 -6.322 2.080 1.00 88.38 101 VAL A CA 1
ATOM 786 C C . VAL A 1 101 ? 4.069 -5.749 3.496 1.00 88.38 101 VAL A C 1
ATOM 788 O O . VAL A 1 101 ? 3.303 -6.131 4.374 1.00 88.38 101 VAL A O 1
ATOM 791 N N . HIS A 1 102 ? 4.974 -4.799 3.736 1.00 88.38 102 HIS A N 1
ATOM 792 C CA . HIS A 1 102 ? 5.048 -4.130 5.036 1.00 88.38 102 HIS A CA 1
ATOM 793 C C . HIS A 1 102 ? 3.766 -3.341 5.350 1.00 88.38 102 HIS A C 1
ATOM 795 O O . HIS A 1 102 ? 3.307 -3.364 6.488 1.00 88.38 102 HIS A O 1
ATOM 801 N N . LEU A 1 103 ? 3.136 -2.702 4.358 1.00 90.69 103 LEU A N 1
ATOM 802 C CA . LEU A 1 103 ? 1.826 -2.068 4.545 1.00 90.69 103 LEU A CA 1
ATOM 803 C C . LEU A 1 103 ? 0.730 -3.078 4.889 1.00 90.69 103 LEU A C 1
ATOM 805 O O . LEU A 1 103 ? -0.070 -2.811 5.783 1.00 90.69 103 LEU A O 1
ATOM 809 N N . PHE A 1 104 ? 0.715 -4.242 4.233 1.00 89.19 104 PHE A N 1
ATOM 810 C CA . PHE A 1 104 ? -0.235 -5.318 4.525 1.00 89.19 104 PHE A CA 1
ATOM 811 C C . PHE A 1 104 ? -0.204 -5.731 6.005 1.00 89.19 104 PHE A C 1
ATOM 813 O O . PHE A 1 104 ? -1.260 -5.878 6.622 1.00 89.19 104 PHE A O 1
ATOM 820 N N . TRP A 1 105 ? 0.992 -5.829 6.591 1.00 87.81 105 TRP A N 1
ATOM 821 C CA . TRP A 1 105 ? 1.193 -6.156 8.008 1.00 87.81 105 TRP A CA 1
ATOM 822 C C . TRP A 1 105 ? 1.117 -4.947 8.954 1.00 87.81 105 TRP A C 1
ATOM 824 O O . TRP A 1 105 ? 1.393 -5.082 10.144 1.00 87.81 105 TRP A O 1
ATOM 834 N N . GLY A 1 106 ? 0.745 -3.762 8.461 1.00 88.94 106 GLY A N 1
ATOM 835 C CA . GLY A 1 106 ? 0.623 -2.563 9.289 1.00 88.94 106 GLY A CA 1
ATOM 836 C C . GLY A 1 106 ? 1.953 -1.990 9.773 1.00 88.94 106 GLY A C 1
ATOM 837 O O . GLY A 1 106 ? 2.002 -1.374 10.836 1.00 88.94 106 GLY A O 1
ATOM 838 N N . GLU A 1 107 ? 3.027 -2.157 9.001 1.00 90.00 107 GLU A N 1
ATOM 839 C CA . GLU A 1 107 ? 4.385 -1.711 9.321 1.00 90.00 107 GLU A CA 1
ATOM 840 C C . GLU A 1 107 ? 4.816 -0.501 8.453 1.00 90.00 107 GLU A C 1
ATOM 842 O O . GLU A 1 107 ? 5.761 -0.599 7.659 1.00 90.00 107 GLU A O 1
ATOM 847 N N . PRO A 1 108 ? 4.169 0.678 8.578 1.00 92.38 108 PRO A N 1
ATOM 848 C CA . PRO A 1 108 ? 4.375 1.802 7.660 1.00 92.38 108 PRO A CA 1
ATOM 849 C C . PRO A 1 108 ? 5.811 2.344 7.672 1.00 92.38 108 PRO A C 1
ATOM 851 O O . PRO A 1 108 ? 6.327 2.721 6.626 1.00 92.38 108 PRO A O 1
ATOM 854 N N . LEU A 1 109 ? 6.498 2.312 8.820 1.00 92.62 109 LEU A N 1
ATOM 855 C CA . LEU A 1 109 ? 7.899 2.747 8.924 1.00 92.62 109 LEU A CA 1
ATOM 856 C C . LEU A 1 109 ? 8.850 1.841 8.125 1.00 92.62 109 LEU A C 1
ATOM 858 O O . LEU A 1 109 ? 9.825 2.304 7.532 1.00 92.62 109 LEU A O 1
ATOM 862 N N . ARG A 1 110 ? 8.570 0.531 8.086 1.00 90.56 110 ARG A N 1
ATOM 863 C CA . ARG A 1 110 ? 9.352 -0.411 7.278 1.00 90.56 110 ARG A CA 1
ATOM 864 C C . ARG A 1 110 ? 9.053 -0.204 5.796 1.00 90.56 110 ARG A C 1
ATOM 866 O O . ARG A 1 110 ? 9.992 -0.173 5.003 1.00 90.56 110 ARG A O 1
ATOM 873 N N . ALA A 1 111 ? 7.787 0.010 5.433 1.00 92.94 111 ALA A N 1
ATOM 874 C CA . ALA A 1 111 ? 7.396 0.336 4.063 1.00 92.94 111 ALA A CA 1
ATOM 875 C C . ALA A 1 111 ? 8.099 1.605 3.547 1.00 92.94 111 ALA A C 1
ATOM 877 O O . ALA A 1 111 ? 8.699 1.582 2.472 1.00 92.94 111 ALA A O 1
ATOM 878 N N . GLU A 1 112 ? 8.119 2.670 4.351 1.00 94.75 112 GLU A N 1
ATOM 879 C CA . GLU A 1 112 ? 8.823 3.920 4.047 1.00 94.75 112 GLU A CA 1
ATOM 880 C C . GLU A 1 112 ? 10.315 3.685 3.780 1.00 94.75 112 GLU A C 1
ATOM 882 O O . GLU A 1 112 ? 10.858 4.137 2.770 1.00 94.75 112 GLU A O 1
ATOM 887 N N . SER A 1 113 ? 10.973 2.901 4.641 1.00 92.25 113 SER A N 1
ATOM 888 C CA . SER A 1 113 ? 12.386 2.547 4.483 1.00 92.25 113 SER A CA 1
ATOM 889 C C . SER A 1 113 ? 12.668 1.863 3.138 1.00 92.25 113 SER A C 1
ATOM 891 O O . SER A 1 113 ? 13.631 2.218 2.447 1.00 92.25 113 SER A O 1
ATOM 893 N N . ARG A 1 114 ? 11.806 0.923 2.718 1.00 90.06 114 ARG A N 1
ATOM 894 C CA . ARG A 1 114 ? 11.936 0.233 1.423 1.00 90.06 114 ARG A CA 1
ATOM 895 C C . ARG A 1 114 ? 11.763 1.179 0.242 1.00 90.06 114 ARG A C 1
A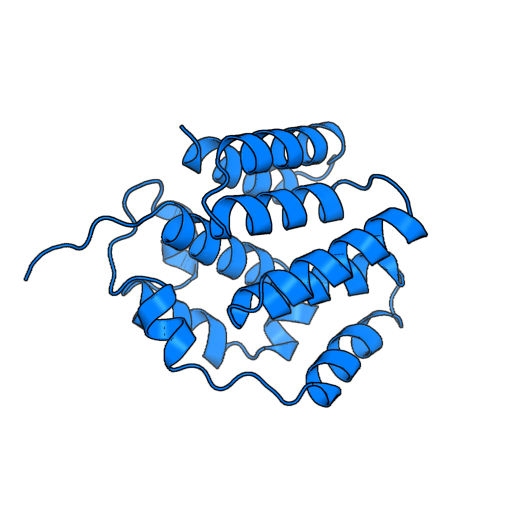TOM 897 O O . ARG A 1 114 ? 12.554 1.113 -0.697 1.00 90.06 114 ARG A O 1
ATOM 904 N N . LEU A 1 115 ? 10.787 2.080 0.298 1.00 92.50 115 LEU A N 1
ATOM 905 C CA . LEU A 1 115 ? 10.538 3.048 -0.774 1.00 92.50 115 LEU A CA 1
ATOM 906 C C . LEU A 1 115 ? 11.675 4.063 -0.888 1.00 92.50 115 LEU A C 1
ATOM 908 O O . LEU A 1 115 ? 12.150 4.332 -1.990 1.00 92.50 115 LEU A O 1
ATOM 912 N N . ALA A 1 116 ? 12.211 4.525 0.242 1.00 91.69 116 ALA A N 1
ATOM 913 C CA . ALA A 1 116 ? 13.392 5.378 0.256 1.00 91.69 116 ALA A CA 1
ATOM 914 C C . ALA A 1 116 ? 14.610 4.675 -0.374 1.00 91.69 116 ALA A C 1
ATOM 916 O O . ALA A 1 116 ? 15.376 5.299 -1.107 1.00 91.69 116 ALA A O 1
ATOM 917 N N . MET A 1 117 ? 14.798 3.372 -0.125 1.00 88.31 117 MET A N 1
ATOM 918 C CA . MET A 1 117 ? 15.833 2.581 -0.804 1.00 88.31 117 MET A CA 1
ATOM 919 C C . MET A 1 117 ? 15.576 2.463 -2.313 1.00 88.31 117 MET A C 1
ATOM 921 O O . MET A 1 117 ? 16.522 2.590 -3.089 1.00 88.31 117 MET A O 1
ATOM 925 N N . ALA A 1 118 ? 14.325 2.239 -2.729 1.00 87.94 118 ALA A N 1
ATOM 926 C CA . ALA A 1 118 ? 13.961 2.086 -4.138 1.00 87.94 118 ALA A CA 1
ATOM 927 C C . ALA A 1 118 ? 14.270 3.361 -4.933 1.00 87.94 118 ALA A C 1
ATOM 929 O O . ALA A 1 118 ? 14.928 3.304 -5.974 1.00 87.94 118 ALA A O 1
ATOM 930 N N . ILE A 1 119 ? 13.867 4.512 -4.390 1.00 88.12 119 ILE A N 1
ATOM 931 C CA . ILE A 1 119 ? 14.077 5.833 -4.994 1.00 88.12 119 ILE A CA 1
ATOM 932 C C . ILE A 1 119 ? 15.566 6.153 -5.112 1.00 88.12 119 ILE A C 1
ATOM 934 O O . ILE A 1 119 ? 16.009 6.603 -6.166 1.00 88.12 119 ILE A O 1
ATOM 938 N N . ARG A 1 120 ? 16.365 5.853 -4.077 1.00 86.12 120 ARG A N 1
ATOM 939 C CA . ARG A 1 120 ? 17.826 6.037 -4.132 1.00 86.12 120 ARG A CA 1
ATOM 940 C C . ARG A 1 120 ? 18.501 5.196 -5.216 1.00 86.12 120 ARG A C 1
ATOM 942 O O . ARG A 1 120 ? 19.540 5.608 -5.716 1.00 86.12 120 ARG A O 1
ATOM 949 N N . HIS A 1 121 ? 17.963 4.018 -5.531 1.00 76.00 121 HIS A N 1
ATOM 950 C CA . HIS A 1 121 ? 18.625 3.069 -6.424 1.00 76.00 121 HIS A CA 1
ATOM 951 C C . HIS A 1 121 ? 18.304 3.284 -7.906 1.00 76.00 121 HIS A C 1
ATOM 953 O O . H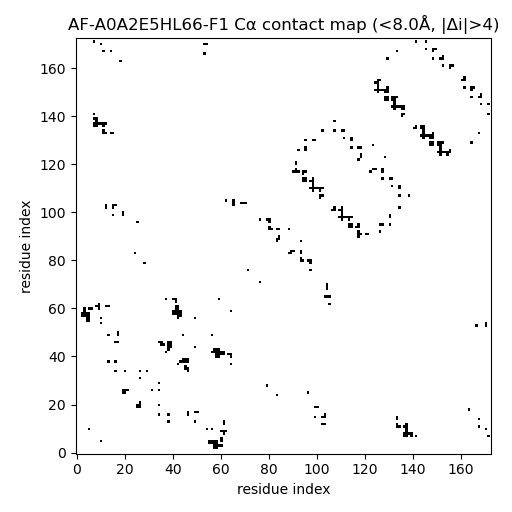IS A 1 121 ? 19.207 3.177 -8.729 1.00 76.00 121 HIS A O 1
ATOM 959 N N . ASN A 1 122 ? 17.040 3.514 -8.273 1.00 69.25 122 ASN A N 1
ATOM 960 C CA . ASN A 1 122 ? 16.642 3.569 -9.691 1.00 69.25 122 ASN A CA 1
ATOM 961 C C . ASN A 1 122 ? 16.034 4.906 -10.118 1.00 69.25 122 ASN A C 1
ATOM 963 O O . ASN A 1 122 ? 15.643 5.047 -11.271 1.00 69.25 122 ASN A O 1
ATOM 967 N N . GLY A 1 123 ? 15.976 5.880 -9.204 1.00 63.41 123 GLY A N 1
ATOM 968 C CA . GLY A 1 123 ? 15.341 7.164 -9.460 1.00 63.41 123 GLY A CA 1
ATOM 969 C C . GLY A 1 123 ? 13.827 7.033 -9.619 1.00 63.41 123 GLY A C 1
ATOM 970 O O . GLY A 1 123 ? 13.317 6.051 -10.142 1.00 63.41 123 GLY A O 1
ATOM 971 N N . ASP A 1 124 ? 13.119 8.012 -9.069 1.00 72.94 124 ASP A N 1
ATOM 972 C CA . ASP A 1 124 ? 11.852 8.590 -9.543 1.00 72.94 124 ASP A CA 1
ATOM 973 C C . ASP A 1 124 ? 10.988 7.767 -10.543 1.00 72.94 124 ASP A C 1
ATOM 975 O O . ASP A 1 124 ? 10.647 8.209 -11.641 1.00 72.94 124 ASP A O 1
ATOM 979 N N . GLY A 1 125 ? 10.655 6.525 -10.187 1.00 86.94 125 GLY A N 1
ATOM 980 C CA . GLY A 1 125 ? 9.868 5.61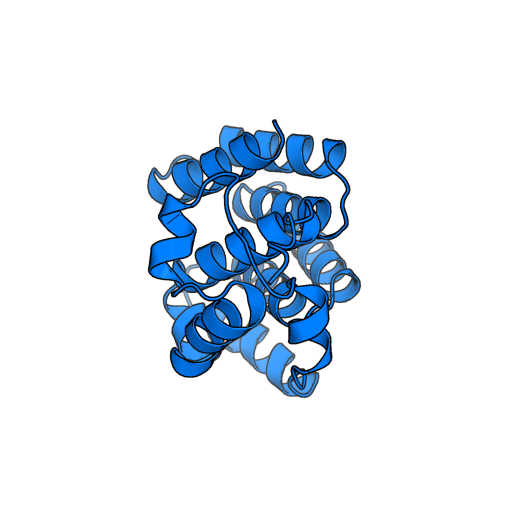4 -11.016 1.00 86.94 125 GLY A CA 1
ATOM 981 C C . GLY A 1 125 ? 8.411 5.577 -10.568 1.00 86.94 125 GLY A C 1
ATOM 982 O O . GLY A 1 125 ? 8.124 5.664 -9.370 1.00 86.94 125 GLY A O 1
ATOM 983 N N . ALA A 1 126 ? 7.493 5.387 -11.521 1.00 92.75 126 ALA A N 1
ATOM 984 C CA . ALA A 1 126 ? 6.048 5.436 -11.280 1.00 92.75 126 ALA A CA 1
ATOM 985 C C . ALA A 1 126 ? 5.589 4.528 -10.126 1.00 92.75 126 ALA A C 1
ATOM 987 O O . ALA A 1 126 ? 4.764 4.930 -9.309 1.00 92.75 126 ALA A O 1
ATOM 988 N N . PHE A 1 127 ? 6.156 3.323 -10.015 1.00 91.44 127 PHE A N 1
ATOM 989 C CA . PHE A 1 127 ? 5.741 2.356 -9.000 1.00 91.44 127 PHE A CA 1
ATOM 990 C C . PHE A 1 127 ? 6.111 2.790 -7.572 1.00 91.44 127 PHE A C 1
ATOM 992 O O . PHE A 1 127 ? 5.305 2.644 -6.655 1.00 91.44 127 PHE A O 1
ATOM 999 N N . ALA A 1 128 ? 7.292 3.378 -7.373 1.00 92.88 128 ALA A N 1
ATOM 1000 C CA . ALA A 1 128 ? 7.697 3.895 -6.067 1.00 92.88 128 ALA A CA 1
ATOM 1001 C C . ALA A 1 128 ? 6.795 5.054 -5.622 1.00 92.88 128 ALA A C 1
ATOM 1003 O O . ALA A 1 128 ? 6.354 5.066 -4.475 1.00 92.88 128 ALA A O 1
ATOM 1004 N N . HIS A 1 129 ? 6.459 5.967 -6.539 1.00 96.12 129 HIS A N 1
ATOM 1005 C CA . HIS A 1 129 ? 5.500 7.043 -6.282 1.00 96.12 129 HIS A CA 1
ATOM 1006 C C . HIS A 1 129 ? 4.093 6.505 -5.992 1.00 96.12 129 HIS A C 1
ATOM 1008 O O . HIS A 1 129 ? 3.437 6.952 -5.054 1.00 96.12 129 HIS A O 1
ATOM 1014 N N . HIS A 1 130 ? 3.643 5.473 -6.713 1.00 96.69 130 HIS A N 1
ATOM 1015 C CA . HIS A 1 130 ? 2.354 4.841 -6.436 1.00 96.69 130 HIS A CA 1
ATOM 1016 C C . HIS A 1 130 ? 2.322 4.241 -5.022 1.00 96.69 130 HIS A C 1
ATOM 1018 O O . HIS A 1 130 ? 1.419 4.537 -4.239 1.00 96.69 130 HIS A O 1
ATOM 1024 N N . ALA A 1 131 ? 3.334 3.451 -4.663 1.00 95.88 131 ALA A N 1
ATOM 1025 C CA . ALA A 1 131 ? 3.421 2.824 -3.349 1.00 95.88 131 ALA A CA 1
ATOM 1026 C C . ALA A 1 131 ? 3.622 3.845 -2.208 1.00 95.88 131 ALA A C 1
ATOM 1028 O O . ALA A 1 131 ? 3.070 3.651 -1.125 1.00 95.88 131 ALA A O 1
ATOM 1029 N N . LEU A 1 132 ? 4.342 4.952 -2.439 1.00 97.31 132 LEU A N 1
ATOM 1030 C CA . LEU A 1 132 ? 4.420 6.076 -1.493 1.00 97.31 132 LEU A CA 1
ATOM 1031 C C . LEU A 1 132 ? 3.063 6.755 -1.304 1.00 97.31 132 LEU A C 1
ATOM 1033 O O . LEU A 1 132 ? 2.687 7.067 -0.176 1.00 97.31 132 LEU A O 1
ATOM 1037 N N . GLY A 1 133 ? 2.315 6.942 -2.390 1.00 97.88 133 GLY A N 1
ATOM 1038 C CA . GLY A 1 133 ? 0.948 7.446 -2.345 1.00 97.88 133 GLY A CA 1
ATOM 1039 C C . GLY A 1 133 ? 0.043 6.572 -1.482 1.00 97.88 133 GLY A C 1
ATOM 1040 O O . GLY A 1 133 ? -0.686 7.085 -0.631 1.00 97.88 133 GLY A O 1
ATOM 1041 N N . LEU A 1 134 ? 0.153 5.247 -1.639 1.00 97.75 134 LEU A N 1
ATOM 1042 C CA . LEU A 1 134 ? -0.577 4.290 -0.810 1.00 97.75 134 LEU A CA 1
ATOM 1043 C C . LEU A 1 134 ? -0.179 4.375 0.671 1.00 97.75 134 LEU A C 1
ATOM 1045 O O . LEU A 1 134 ? -1.049 4.466 1.537 1.00 97.75 134 LEU A O 1
ATOM 1049 N N . LEU A 1 135 ? 1.127 4.410 0.961 1.00 98.06 135 LEU A N 1
ATOM 1050 C CA . LEU A 1 135 ? 1.668 4.556 2.317 1.00 98.06 135 LEU A CA 1
ATOM 1051 C C . LEU A 1 135 ? 1.170 5.835 3.001 1.00 98.06 135 LEU A C 1
ATOM 1053 O O . LEU A 1 135 ? 0.710 5.782 4.141 1.00 98.06 135 LEU A O 1
ATOM 1057 N N . LYS A 1 136 ? 1.239 6.979 2.319 1.00 98.19 136 LYS A N 1
ATOM 1058 C CA . LYS A 1 136 ? 0.824 8.268 2.884 1.00 98.19 136 LYS A CA 1
ATOM 1059 C C . LYS A 1 136 ? -0.674 8.314 3.151 1.00 98.19 136 LYS A C 1
ATOM 1061 O O . LYS A 1 136 ? -1.086 8.748 4.223 1.00 98.19 136 LYS A O 1
ATOM 1066 N N . GLY A 1 137 ? -1.489 7.788 2.237 1.00 96.19 137 GLY A N 1
ATOM 1067 C CA . GLY A 1 137 ? -2.930 7.694 2.462 1.00 96.19 137 GLY A CA 1
ATOM 1068 C C . GLY A 1 137 ? -3.267 6.744 3.614 1.00 96.19 137 GLY A C 1
ATOM 1069 O O . GLY A 1 137 ? -4.106 7.071 4.452 1.00 96.19 137 GLY A O 1
ATOM 1070 N N . TYR A 1 138 ? -2.535 5.630 3.740 1.00 94.88 138 TYR A N 1
ATOM 1071 C CA . TYR A 1 138 ? -2.627 4.736 4.897 1.00 94.88 138 TYR A CA 1
ATOM 1072 C C . TYR A 1 138 ? -2.274 5.457 6.212 1.00 94.88 138 TYR A C 1
ATOM 1074 O O . TYR A 1 138 ? -2.963 5.289 7.216 1.00 94.88 138 TYR A O 1
ATOM 1082 N N . GLN A 1 139 ? -1.260 6.324 6.206 1.00 95.62 139 GLN A N 1
ATOM 1083 C CA . GLN A 1 139 ? -0.888 7.178 7.343 1.00 95.62 139 GLN A CA 1
ATOM 1084 C C . GLN A 1 139 ? -1.865 8.344 7.596 1.00 95.62 139 GLN A C 1
ATOM 1086 O O . GLN A 1 139 ? -1.714 9.058 8.586 1.00 95.62 139 GLN A O 1
ATOM 1091 N N . GLY A 1 140 ? -2.859 8.554 6.728 1.00 94.25 140 GLY A N 1
ATOM 1092 C CA . GLY A 1 140 ? -3.805 9.667 6.818 1.00 94.25 140 GLY A CA 1
ATOM 1093 C C . GLY A 1 140 ? -3.308 10.988 6.207 1.00 94.25 140 GLY A C 1
ATOM 1094 O O . GLY A 1 140 ? -4.028 11.985 6.259 1.00 94.25 140 GLY A O 1
ATOM 1095 N N . ASP A 1 141 ? -2.117 11.012 5.603 1.00 97.25 141 ASP A N 1
ATOM 1096 C CA . ASP A 1 141 ? -1.539 12.169 4.907 1.00 97.25 141 ASP A CA 1
ATOM 1097 C C . ASP A 1 141 ? -2.171 12.323 3.514 1.00 97.25 141 ASP A C 1
ATOM 1099 O O . ASP A 1 141 ? -1.654 11.838 2.504 1.00 97.25 141 ASP A O 1
ATOM 1103 N N . ARG A 1 142 ? -3.335 12.983 3.467 1.00 96.81 142 ARG A N 1
ATOM 1104 C CA . ARG A 1 142 ? -4.121 13.184 2.237 1.00 96.81 142 ARG A CA 1
ATOM 1105 C C . ARG A 1 142 ? -3.354 13.966 1.168 1.00 96.81 142 ARG A C 1
ATOM 1107 O O . ARG A 1 142 ? -3.394 13.595 -0.006 1.00 96.81 142 ARG A O 1
ATOM 1114 N N . ASP A 1 143 ? -2.686 15.046 1.560 1.00 98.06 143 ASP A N 1
ATOM 1115 C CA . ASP A 1 143 ? -2.003 15.939 0.620 1.00 98.06 143 ASP A CA 1
ATOM 1116 C C . ASP A 1 143 ? -0.742 15.288 0.066 1.00 98.06 143 ASP A C 1
ATOM 1118 O O . ASP A 1 143 ? -0.511 15.305 -1.147 1.00 98.06 143 ASP A O 1
ATOM 1122 N N . GLY A 1 144 ? 0.029 14.627 0.929 1.00 97.94 144 GLY A N 1
ATOM 1123 C CA . GLY A 1 144 ? 1.165 13.845 0.489 1.00 97.94 144 GLY A CA 1
ATOM 1124 C C . GLY A 1 144 ? 0.743 12.674 -0.401 1.00 97.94 144 GLY A C 1
ATOM 1125 O O . GLY A 1 144 ? 1.365 12.460 -1.436 1.00 97.94 144 GLY A O 1
ATOM 1126 N N . ALA A 1 145 ? -0.328 11.947 -0.063 1.00 98.06 145 ALA A N 1
ATOM 1127 C CA . ALA A 1 145 ? -0.836 10.870 -0.916 1.00 98.06 145 ALA A CA 1
ATOM 1128 C C . ALA A 1 145 ? -1.203 11.385 -2.314 1.00 98.06 145 ALA A C 1
ATOM 1130 O O . ALA A 1 145 ? -0.819 10.788 -3.319 1.00 98.06 145 ALA A O 1
ATOM 1131 N N . ARG A 1 146 ? -1.896 12.530 -2.386 1.00 98.31 146 ARG A N 1
ATOM 1132 C CA . ARG A 1 146 ? -2.259 13.174 -3.655 1.00 98.31 146 ARG A CA 1
ATOM 1133 C C . ARG A 1 146 ? -1.030 13.512 -4.490 1.00 98.31 146 ARG A C 1
ATOM 1135 O O . ARG A 1 146 ? -1.039 13.249 -5.690 1.00 98.31 146 ARG A O 1
ATOM 1142 N N . HIS A 1 147 ? -0.013 14.105 -3.867 1.00 97.94 147 HIS A N 1
ATOM 1143 C CA . HIS A 1 147 ? 1.221 14.482 -4.547 1.00 97.94 147 HIS A CA 1
ATOM 1144 C C . HIS A 1 147 ? 1.887 13.264 -5.197 1.00 97.94 147 HIS A C 1
ATOM 1146 O O . HIS A 1 147 ? 2.071 13.238 -6.412 1.00 97.94 147 HIS A O 1
ATOM 1152 N N . GLU A 1 148 ? 2.150 12.222 -4.411 1.00 97.81 148 GLU A N 1
ATOM 1153 C CA . GLU A 1 148 ? 2.852 11.029 -4.890 1.00 97.81 148 GLU A CA 1
ATOM 1154 C C . GLU A 1 148 ? 2.054 10.271 -5.960 1.00 97.81 148 GLU A C 1
ATOM 1156 O O . GLU A 1 148 ? 2.601 9.854 -6.979 1.00 97.81 148 GLU A O 1
ATOM 1161 N N . LEU A 1 149 ? 0.733 10.140 -5.794 1.00 98.00 149 LEU A N 1
ATOM 1162 C CA . LEU A 1 149 ? -0.114 9.493 -6.800 1.00 98.00 149 LEU A CA 1
ATOM 1163 C C . LEU A 1 149 ? -0.161 10.277 -8.118 1.00 98.00 149 LEU A C 1
ATOM 1165 O O . LEU A 1 149 ? -0.241 9.671 -9.187 1.00 98.00 149 LEU A O 1
ATOM 1169 N N . GLN A 1 150 ? -0.096 11.609 -8.072 1.00 98.00 150 GLN A N 1
ATOM 1170 C CA . GLN A 1 150 ? -0.027 12.421 -9.285 1.00 98.00 150 GLN A CA 1
ATOM 1171 C C . GLN A 1 150 ? 1.317 12.235 -9.999 1.00 98.00 150 GLN A C 1
ATOM 1173 O O . GLN A 1 150 ? 1.336 12.066 -11.220 1.00 98.00 150 GLN A O 1
ATOM 1178 N N . GLU A 1 151 ? 2.425 12.189 -9.254 1.00 96.94 151 GLU A N 1
ATOM 1179 C CA . GLU A 1 151 ? 3.747 11.890 -9.815 1.00 96.94 151 GLU A CA 1
ATOM 1180 C C . GLU A 1 151 ? 3.791 10.494 -10.452 1.00 96.94 151 GLU A C 1
ATOM 1182 O O . GLU A 1 151 ? 4.328 10.334 -11.555 1.00 96.94 151 GLU A O 1
ATOM 1187 N N . ALA A 1 152 ? 3.160 9.503 -9.814 1.00 96.81 152 ALA A N 1
ATOM 1188 C CA . ALA A 1 152 ? 3.009 8.159 -10.362 1.00 96.81 152 ALA A CA 1
ATOM 1189 C C . ALA A 1 152 ? 2.216 8.166 -11.676 1.00 96.81 152 ALA A C 1
ATOM 1191 O O . ALA A 1 152 ? 2.675 7.623 -12.681 1.00 96.81 152 ALA A O 1
ATOM 1192 N N . LEU A 1 153 ? 1.053 8.826 -11.697 1.00 97.19 153 LEU A N 1
ATOM 1193 C CA . LEU A 1 153 ? 0.180 8.894 -12.872 1.00 97.19 153 LEU A CA 1
ATOM 1194 C C . LEU A 1 153 ? 0.848 9.590 -14.066 1.00 97.19 153 LEU A C 1
ATOM 1196 O O . LEU A 1 153 ? 0.596 9.223 -15.216 1.00 97.19 153 LEU A O 1
ATOM 1200 N N . ASN A 1 154 ? 1.683 10.596 -13.801 1.00 96.25 154 ASN A N 1
ATOM 1201 C CA . ASN A 1 154 ? 2.410 11.333 -14.833 1.00 96.25 154 ASN A CA 1
ATOM 1202 C C . ASN A 1 154 ? 3.470 10.466 -15.531 1.00 96.25 154 ASN A C 1
ATOM 1204 O O . ASN A 1 154 ? 3.771 10.696 -16.701 1.00 96.25 154 ASN A O 1
ATOM 1208 N N . ARG A 1 155 ? 4.029 9.478 -14.824 1.00 94.38 155 ARG A N 1
ATOM 1209 C CA . ARG A 1 155 ? 5.110 8.606 -15.316 1.00 94.38 155 ARG A CA 1
ATOM 1210 C C . ARG A 1 155 ? 4.613 7.271 -15.850 1.00 94.38 155 ARG A C 1
ATOM 1212 O O . ARG A 1 155 ? 5.275 6.656 -16.680 1.00 94.38 155 ARG A O 1
ATOM 1219 N N . GLU A 1 156 ? 3.476 6.802 -15.355 1.00 94.38 156 GLU A N 1
ATOM 1220 C CA . GLU A 1 156 ? 2.940 5.502 -15.723 1.00 94.38 156 GLU A CA 1
ATOM 1221 C C . GLU A 1 156 ? 2.342 5.520 -17.134 1.00 94.38 156 GLU A C 1
ATOM 1223 O O . GLU A 1 156 ? 1.514 6.371 -17.464 1.00 94.38 156 GLU A O 1
ATOM 1228 N N . THR A 1 157 ? 2.712 4.544 -17.960 1.00 94.06 157 THR A N 1
ATOM 1229 C CA . THR A 1 157 ? 2.232 4.427 -19.347 1.00 94.06 157 THR A CA 1
ATOM 1230 C C . THR A 1 157 ? 1.290 3.244 -19.547 1.00 94.06 157 THR A C 1
ATOM 1232 O O . THR A 1 157 ? 0.488 3.260 -20.482 1.00 94.06 157 THR A O 1
ATOM 1235 N N . PHE A 1 158 ? 1.317 2.249 -18.657 1.00 91.56 158 PHE A N 1
ATOM 1236 C CA . PHE A 1 158 ? 0.460 1.073 -18.753 1.00 91.56 158 PHE A CA 1
ATOM 1237 C C . PHE A 1 158 ? -0.954 1.356 -18.240 1.00 91.56 158 PHE A C 1
ATOM 1239 O O . PHE A 1 158 ? -1.149 2.072 -17.260 1.00 91.56 158 PHE A O 1
ATOM 1246 N N . TYR A 1 159 ? -1.958 0.771 -18.893 1.00 93.12 159 TYR A N 1
ATOM 1247 C CA . TYR A 1 159 ? -3.365 1.023 -18.575 1.00 93.12 159 TYR A CA 1
ATOM 1248 C C . TYR A 1 159 ? -3.738 0.577 -17.151 1.00 93.12 159 TYR A C 1
ATOM 1250 O O . TYR A 1 159 ? -4.212 1.398 -16.366 1.00 93.12 159 TYR A O 1
ATOM 1258 N N . ASP A 1 160 ? -3.466 -0.683 -16.788 1.00 91.00 160 ASP A N 1
ATOM 1259 C CA . ASP A 1 160 ? -3.937 -1.233 -15.508 1.00 91.00 160 ASP A CA 1
ATOM 1260 C C . ASP A 1 160 ? -3.370 -0.492 -14.281 1.00 91.00 160 ASP A C 1
ATOM 1262 O O . ASP A 1 160 ? -4.139 -0.175 -13.368 1.00 91.00 160 ASP A O 1
ATOM 1266 N N . PRO A 1 161 ? -2.061 -0.160 -14.207 1.00 91.44 161 PRO A N 1
ATOM 1267 C CA . PRO A 1 161 ? -1.547 0.616 -13.083 1.00 91.44 161 PRO A CA 1
ATOM 1268 C C . PRO A 1 161 ? -2.081 2.059 -13.066 1.00 91.44 161 PRO A C 1
ATOM 1270 O O . PRO A 1 161 ? -2.380 2.568 -11.987 1.00 91.44 161 PRO A O 1
ATOM 1273 N N . ARG A 1 162 ? -2.299 2.708 -14.227 1.00 95.56 162 ARG A N 1
ATOM 1274 C CA . ARG A 1 162 ? -2.946 4.040 -14.285 1.00 95.56 162 ARG A CA 1
ATOM 1275 C C . ARG A 1 162 ? -4.357 4.011 -13.719 1.00 95.56 162 ARG A C 1
ATOM 1277 O O . ARG A 1 162 ? -4.742 4.942 -13.016 1.00 95.56 162 ARG A O 1
ATOM 1284 N N . GLU A 1 163 ? -5.123 2.964 -14.013 1.00 93.56 163 GLU A N 1
ATOM 1285 C CA . GLU A 1 163 ? -6.474 2.794 -13.479 1.00 93.56 163 GLU A CA 1
ATOM 1286 C C . GLU A 1 163 ? -6.450 2.681 -11.947 1.00 93.56 163 GLU A C 1
ATOM 1288 O O . GLU A 1 163 ? -7.211 3.368 -11.260 1.00 93.56 163 GLU A O 1
ATOM 1293 N N . ARG A 1 164 ? -5.525 1.881 -11.398 1.00 92.62 164 ARG A N 1
ATOM 1294 C CA . ARG A 1 164 ? -5.341 1.732 -9.944 1.00 92.62 164 ARG A CA 1
ATOM 1295 C C . ARG A 1 164 ? -4.931 3.043 -9.271 1.00 92.62 164 ARG A C 1
ATOM 1297 O O . ARG A 1 164 ? -5.545 3.429 -8.276 1.00 92.62 164 ARG A O 1
ATOM 1304 N N . ILE A 1 165 ? -3.984 3.776 -9.858 1.00 95.88 165 ILE A N 1
ATOM 1305 C CA . ILE A 1 165 ? -3.588 5.111 -9.383 1.00 95.88 165 ILE A CA 1
ATOM 1306 C C . ILE A 1 165 ? -4.780 6.082 -9.439 1.00 95.88 165 ILE A C 1
ATOM 1308 O O . ILE A 1 165 ? -5.020 6.840 -8.499 1.00 95.88 165 ILE A O 1
ATOM 1312 N N . GLY A 1 166 ? -5.570 6.038 -10.516 1.00 94.81 166 GLY A N 1
ATOM 1313 C CA . GLY A 1 166 ? -6.775 6.849 -10.681 1.00 94.81 166 GLY A CA 1
ATOM 1314 C C . GLY A 1 166 ? -7.830 6.584 -9.605 1.00 94.81 166 GLY A C 1
ATOM 1315 O O . GLY A 1 166 ? -8.404 7.535 -9.071 1.00 94.81 166 GLY A O 1
ATOM 1316 N N . ARG A 1 167 ? -8.039 5.315 -9.228 1.00 92.00 167 ARG A N 1
ATOM 1317 C CA . ARG A 1 167 ? -8.903 4.946 -8.093 1.00 92.00 167 ARG A CA 1
ATOM 1318 C C . ARG A 1 167 ? -8.395 5.533 -6.778 1.00 92.00 167 ARG A C 1
ATOM 1320 O O . ARG A 1 167 ? -9.176 6.136 -6.046 1.00 92.00 167 ARG A O 1
ATOM 1327 N N . ALA A 1 168 ? -7.095 5.428 -6.508 1.00 94.00 168 ALA A N 1
ATOM 1328 C CA . ALA A 1 168 ? -6.503 5.998 -5.300 1.00 94.00 168 ALA A CA 1
ATOM 1329 C C . ALA A 1 168 ? -6.639 7.533 -5.245 1.00 94.00 168 ALA A C 1
ATOM 1331 O O . ALA A 1 168 ? -6.956 8.094 -4.199 1.00 94.00 168 ALA A O 1
ATOM 1332 N N . LEU A 1 169 ? -6.487 8.226 -6.378 1.00 95.25 169 LEU A N 1
ATOM 1333 C CA . LEU A 1 169 ? -6.727 9.672 -6.471 1.00 95.25 169 LEU A CA 1
ATOM 1334 C C . LEU A 1 169 ? -8.200 10.049 -6.264 1.00 95.25 169 LEU A C 1
ATOM 1336 O O . LEU A 1 169 ? -8.487 11.107 -5.697 1.00 95.25 169 LEU A O 1
ATOM 1340 N N . ALA A 1 170 ? -9.132 9.214 -6.729 1.00 91.75 170 ALA A N 1
ATOM 1341 C CA . ALA A 1 170 ? -10.562 9.430 -6.534 1.00 91.75 170 ALA A CA 1
ATOM 1342 C C . ALA A 1 170 ? -10.955 9.330 -5.053 1.00 91.75 170 ALA A C 1
ATOM 1344 O O . ALA A 1 170 ? -11.713 10.176 -4.589 1.00 91.75 170 ALA A O 1
ATOM 1345 N N . ALA A 1 171 ? -10.358 8.395 -4.307 1.00 89.62 171 ALA A N 1
ATOM 1346 C CA . ALA A 1 171 ? -10.566 8.221 -2.866 1.00 89.62 171 ALA A CA 1
ATOM 1347 C C . ALA A 1 171 ? -10.088 9.410 -2.003 1.00 89.62 171 ALA A C 1
ATOM 1349 O O . ALA A 1 171 ? -10.427 9.515 -0.826 1.00 89.62 171 ALA A O 1
ATOM 1350 N N . LEU A 1 172 ? -9.277 10.314 -2.565 1.00 90.38 172 LEU A N 1
ATOM 1351 C CA . LEU A 1 172 ? -8.787 11.510 -1.871 1.00 90.38 172 LEU A CA 1
ATOM 1352 C C . LEU A 1 172 ? -9.717 12.721 -2.012 1.00 90.38 172 LEU A C 1
ATOM 1354 O O . LEU A 1 172 ? -9.375 13.790 -1.491 1.00 90.38 172 LEU A O 1
ATOM 1358 N N . ARG A 1 173 ? -10.820 12.598 -2.759 1.00 80.56 173 ARG A N 1
ATOM 1359 C CA . ARG A 1 173 ? -11.791 13.680 -2.974 1.00 80.56 173 ARG A CA 1
ATOM 1360 C C . ARG A 1 173 ? -12.574 14.033 -1.705 1.00 80.56 173 ARG A C 1
ATOM 1362 O O . ARG A 1 173 ? -12.392 13.363 -0.656 1.00 80.56 173 ARG A O 1
#

Sequence (173 aa):
MDRFKPTLTDVFYALTLQEIAAQPGLREELGDNHLDDVARRAFRYELHELSYLGDEVWGLGAQGVIAQLAPPPEDSLRELSRIRAAGADGYYAALCRSALVHLFWGEPLRAESRLAMAIRHNGDGAFAHHALGLLKGYQGDRDGARHELQEALNRETFYDPRERIGRALAALR

Solvent-accessible surface area (backbone atoms only — not comparable to full-atom values): 9254 Å² total; per-residue (Å²): 132,88,79,41,78,61,50,61,32,32,53,27,48,54,53,47,53,49,57,41,59,73,32,66,83,48,31,64,75,62,34,75,75,47,57,39,49,48,28,35,62,16,38,69,35,50,54,78,52,60,76,74,36,80,95,68,55,42,39,73,37,44,67,67,44,39,76,72,53,81,70,74,59,75,67,60,56,53,46,61,39,50,72,43,46,83,45,98,66,32,65,45,50,20,24,39,51,44,18,54,53,26,46,69,58,66,34,58,72,58,14,50,54,28,36,55,50,24,41,74,71,68,47,92,42,30,65,46,27,39,52,48,12,40,51,27,23,40,71,58,36,58,67,59,13,49,52,27,29,49,55,10,51,74,63,45,82,54,65,72,64,40,52,53,41,49,51,58,55,58,72,67,110

Secondary structure (DSSP, 8-state):
----PPPHHHHHHHHHHHHHHTSHHHHHHH-HHHHHHHHHHHHSS-HHHHTT-TT---SS-HHHHHTTS-PPPHHHHHHHHHHTTTSTTHHHHHHHHHHHHHHHTT-HHHHHHHHHHHHHHH-S-HHHHHHHHHHHHHTT-HHHHHHHHHHHHHH--SHHHHHHHHHHHHTT-